Protein AF-A0A9E2LWS2-F1 (afdb_monomer_lite)

Foldseek 3Di:
DDKDKDDQAPPVNRHWAHIEMEDDDDQVFFFQKFKFFDQLPFQWKKKKKKFQQDPDPLWFKDKPNRTDHSVQFDDPPPPSITIRIDTPNPPVPNGIMMMGIPPRVTGIWMWIKTIGHYHIYIYTRDTNPDDPDDDD

Structure (mmCIF, N/CA/C/O backbone):
data_AF-A0A9E2LWS2-F1
#
_entry.id   AF-A0A9E2LWS2-F1
#
loop_
_atom_site.group_PDB
_atom_site.id
_atom_site.type_symbol
_atom_site.label_atom_id
_atom_site.label_alt_id
_atom_site.label_comp_id
_atom_site.label_asym_id
_atom_site.label_entity_id
_atom_site.label_seq_id
_atom_site.pdbx_PDB_ins_code
_atom_site.Cartn_x
_atom_site.Cartn_y
_atom_site.Cartn_z
_atom_site.occupancy
_atom_site.B_iso_or_equiv
_atom_site.auth_seq_id
_atom_site.auth_comp_id
_atom_site.auth_asym_id
_atom_site.auth_atom_id
_atom_site.pdbx_PDB_model_num
ATOM 1 N N . MET A 1 1 ? -1.382 -20.416 3.440 1.00 78.12 1 MET A N 1
ATOM 2 C CA . MET A 1 1 ? -0.554 -19.252 3.057 1.00 78.12 1 MET A CA 1
ATOM 3 C C . MET A 1 1 ? -1.014 -18.775 1.691 1.00 78.12 1 MET A C 1
ATOM 5 O O . MET A 1 1 ? -1.205 -19.622 0.827 1.00 78.12 1 MET A O 1
ATOM 9 N N . ILE A 1 2 ? -1.236 -17.471 1.518 1.00 90.00 2 ILE A N 1
ATOM 10 C CA . ILE A 1 2 ? -1.654 -16.860 0.246 1.00 90.00 2 ILE A CA 1
ATOM 11 C C . ILE A 1 2 ? -0.546 -15.901 -0.198 1.00 90.00 2 ILE A C 1
ATOM 13 O O . ILE A 1 2 ? -0.016 -15.151 0.622 1.00 90.00 2 ILE A O 1
ATOM 17 N N . GLY A 1 3 ? -0.175 -15.960 -1.477 1.00 92.00 3 GLY A N 1
ATOM 18 C CA . GLY A 1 3 ? 0.862 -15.117 -2.068 1.00 92.00 3 GLY A CA 1
ATOM 19 C C . GLY A 1 3 ? 0.354 -14.376 -3.297 1.00 92.00 3 GLY A C 1
ATOM 20 O O . GLY A 1 3 ? -0.554 -14.843 -3.985 1.00 92.00 3 GLY A O 1
ATOM 21 N N . LYS A 1 4 ? 0.971 -13.229 -3.564 1.00 92.94 4 LYS A N 1
ATOM 22 C CA . LYS A 1 4 ? 0.742 -12.377 -4.728 1.00 92.94 4 LYS A CA 1
ATOM 23 C C . LYS A 1 4 ? 2.033 -12.275 -5.524 1.00 92.94 4 LYS A C 1
ATOM 25 O O . LYS A 1 4 ? 3.114 -12.208 -4.941 1.00 92.94 4 LYS A O 1
ATOM 30 N N . PHE A 1 5 ? 1.917 -12.254 -6.847 1.00 93.19 5 PHE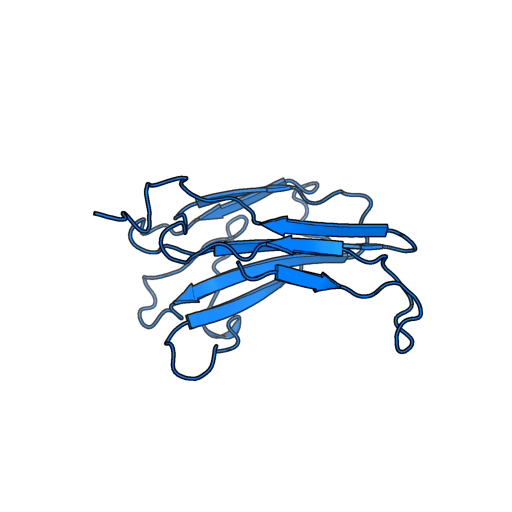 A N 1
ATOM 31 C CA . PHE A 1 5 ? 3.062 -12.087 -7.731 1.00 93.19 5 PHE A CA 1
ATOM 32 C C . PHE A 1 5 ? 2.759 -11.133 -8.881 1.00 93.19 5 PHE A C 1
ATOM 34 O O . PHE A 1 5 ? 1.613 -11.014 -9.317 1.00 93.19 5 PHE A O 1
ATOM 41 N N . THR A 1 6 ? 3.803 -10.476 -9.371 1.00 91.12 6 THR A N 1
ATOM 42 C CA . THR A 1 6 ? 3.812 -9.788 -10.658 1.00 91.12 6 THR A CA 1
ATOM 43 C C . THR A 1 6 ? 4.539 -10.643 -11.686 1.00 91.12 6 THR A C 1
ATOM 45 O O . THR A 1 6 ? 5.370 -11.497 -11.373 1.00 91.12 6 THR A O 1
ATOM 48 N N . VAL A 1 7 ? 4.184 -10.425 -12.940 1.00 91.00 7 VAL A N 1
ATOM 49 C CA . VAL A 1 7 ? 4.849 -11.005 -14.106 1.00 91.00 7 VAL A CA 1
ATOM 50 C C . VAL A 1 7 ? 5.956 -10.065 -14.577 1.00 91.00 7 VAL A C 1
ATOM 52 O O . VAL A 1 7 ? 5.899 -8.867 -14.310 1.00 91.00 7 VAL A O 1
ATOM 55 N N . GLY A 1 8 ? 6.959 -10.607 -15.264 1.00 88.56 8 GLY A N 1
ATOM 56 C CA . GLY A 1 8 ? 8.072 -9.810 -15.778 1.00 88.56 8 GLY A CA 1
ATOM 57 C C . GLY A 1 8 ? 7.714 -8.992 -17.017 1.00 88.56 8 GLY A C 1
ATOM 58 O O . GLY A 1 8 ? 6.687 -9.220 -17.659 1.00 88.56 8 GLY A O 1
ATOM 59 N N . GLN A 1 9 ? 8.605 -8.070 -17.365 1.00 84.75 9 GLN A N 1
ATOM 60 C CA . GLN A 1 9 ? 8.572 -7.296 -18.599 1.00 84.75 9 GLN A CA 1
ATOM 61 C C . GLN A 1 9 ? 8.374 -8.203 -19.822 1.00 84.75 9 GLN A C 1
ATOM 63 O O . GLN A 1 9 ? 8.821 -9.350 -19.863 1.00 84.75 9 GLN A O 1
ATOM 68 N N . ASP A 1 10 ? 7.650 -7.666 -20.799 1.00 85.44 10 ASP A N 1
ATOM 69 C CA . ASP A 1 10 ? 7.192 -8.301 -22.034 1.00 85.44 10 ASP A CA 1
ATOM 70 C C . ASP A 1 10 ? 6.173 -9.437 -21.847 1.00 85.44 10 ASP A C 1
ATOM 72 O O . ASP A 1 10 ? 5.593 -9.916 -22.827 1.00 85.44 10 ASP A O 1
ATOM 76 N N . TYR A 1 11 ? 5.824 -9.805 -20.607 1.00 85.06 11 TYR A N 1
ATOM 77 C CA . TYR A 1 11 ? 4.635 -10.616 -20.369 1.00 85.06 11 TYR A CA 1
ATOM 78 C C . TYR A 1 11 ? 3.386 -9.814 -20.753 1.00 85.06 11 TYR A C 1
ATOM 80 O O . TYR A 1 11 ? 3.113 -8.746 -20.202 1.00 85.06 11 TYR A O 1
ATOM 88 N N . ALA A 1 12 ? 2.626 -10.331 -21.722 1.00 83.19 12 ALA A N 1
ATOM 89 C CA . ALA A 1 12 ? 1.429 -9.691 -22.274 1.00 83.19 12 ALA A CA 1
ATOM 90 C C . ALA A 1 12 ? 1.644 -8.242 -22.777 1.00 83.19 12 ALA A C 1
ATOM 92 O O . ALA A 1 12 ? 0.700 -7.455 -22.810 1.00 83.19 12 ALA A O 1
ATOM 93 N N . GLY A 1 13 ? 2.870 -7.892 -23.188 1.00 79.31 13 GLY A N 1
ATOM 94 C CA . GLY A 1 13 ? 3.195 -6.570 -23.736 1.00 79.31 13 GLY A CA 1
ATOM 95 C C . GLY A 1 13 ? 3.423 -5.464 -22.699 1.00 79.31 13 GLY A C 1
ATOM 96 O O . GLY A 1 13 ? 3.392 -4.291 -23.065 1.00 79.31 13 GLY A O 1
ATOM 97 N N . ASN A 1 14 ? 3.644 -5.801 -21.421 1.00 77.25 14 ASN A N 1
ATOM 98 C CA . ASN A 1 14 ? 4.031 -4.816 -20.408 1.00 77.25 14 ASN A CA 1
ATOM 99 C C . ASN A 1 14 ? 5.491 -4.359 -20.624 1.00 77.25 14 ASN A C 1
ATOM 101 O O . ASN A 1 14 ? 6.390 -5.194 -20.543 1.00 77.25 14 ASN A O 1
ATOM 105 N N . PRO A 1 15 ? 5.763 -3.062 -20.856 1.00 79.00 15 PRO A N 1
ATOM 106 C CA . PRO A 1 15 ? 7.099 -2.594 -21.223 1.00 79.00 15 PRO A CA 1
ATOM 107 C C . PRO A 1 15 ? 8.110 -2.537 -20.065 1.00 79.00 15 PRO A C 1
ATOM 109 O O . PRO A 1 15 ? 9.268 -2.212 -20.315 1.00 79.00 15 PRO A O 1
ATOM 112 N N . THR A 1 16 ? 7.716 -2.789 -18.807 1.00 87.75 16 THR A N 1
ATOM 113 C CA . THR A 1 16 ? 8.603 -2.607 -17.639 1.00 87.75 16 THR A CA 1
ATOM 114 C C . THR A 1 16 ? 8.338 -3.605 -16.509 1.00 87.75 16 THR A C 1
ATOM 116 O O . THR A 1 16 ? 7.249 -4.168 -16.419 1.00 87.75 16 THR A O 1
ATOM 119 N N . GLY A 1 17 ? 9.322 -3.761 -15.618 1.00 89.69 17 GLY A N 1
ATOM 120 C CA . GLY A 1 17 ? 9.255 -4.587 -14.411 1.00 89.69 17 GLY A CA 1
ATOM 121 C C . GLY A 1 17 ? 9.908 -5.965 -14.541 1.00 89.69 17 GLY A C 1
ATOM 122 O O . GLY A 1 17 ? 10.071 -6.498 -15.630 1.00 89.69 17 GLY A O 1
ATOM 123 N N . ASP A 1 18 ? 10.291 -6.571 -13.426 1.00 91.88 18 ASP A N 1
ATOM 124 C CA . ASP A 1 18 ? 10.630 -7.990 -13.334 1.00 91.88 18 ASP A CA 1
ATOM 125 C C . ASP A 1 18 ? 9.581 -8.709 -12.456 1.00 91.88 18 ASP A C 1
ATOM 127 O O . ASP A 1 18 ? 8.678 -8.071 -11.897 1.00 91.88 18 ASP A O 1
ATOM 131 N N . PRO A 1 19 ? 9.593 -10.049 -12.385 1.00 93.25 19 PRO A N 1
ATOM 132 C CA . PRO A 1 19 ? 8.700 -10.749 -11.477 1.00 93.25 19 PRO A CA 1
ATOM 133 C C . PRO A 1 19 ? 9.033 -10.421 -10.017 1.00 93.25 19 PRO A C 1
ATOM 135 O O . PRO A 1 19 ? 10.152 -10.646 -9.562 1.00 93.25 19 PRO A O 1
ATOM 138 N N . ALA A 1 20 ? 8.028 -9.999 -9.254 1.00 95.19 20 ALA A N 1
ATOM 139 C CA . ALA A 1 20 ? 8.097 -9.845 -7.807 1.00 95.19 20 ALA A CA 1
ATOM 140 C C . ALA A 1 20 ? 7.076 -10.768 -7.131 1.00 95.19 20 ALA A C 1
ATOM 142 O O . ALA A 1 20 ? 6.028 -11.074 -7.697 1.00 95.19 20 ALA A O 1
ATOM 143 N N . PHE A 1 21 ? 7.362 -11.208 -5.907 1.00 95.75 21 PHE A N 1
ATOM 144 C CA . PHE A 1 21 ? 6.477 -12.058 -5.108 1.00 95.75 21 PHE A CA 1
ATOM 145 C C . PHE A 1 21 ? 6.424 -11.556 -3.669 1.00 95.75 21 PHE A C 1
ATOM 147 O O . PHE A 1 21 ? 7.445 -11.161 -3.112 1.00 95.75 21 PHE A O 1
ATOM 154 N N . GLY A 1 22 ? 5.257 -11.650 -3.039 1.00 94.94 22 GLY A N 1
ATOM 155 C CA . GLY A 1 22 ? 5.108 -11.354 -1.620 1.00 94.94 22 GLY A CA 1
ATOM 156 C C . GLY A 1 22 ? 3.885 -12.011 -1.009 1.00 94.94 22 GLY A C 1
ATOM 157 O O . GLY A 1 22 ? 2.990 -12.510 -1.694 1.00 94.94 22 GLY A O 1
ATOM 158 N N . LEU A 1 23 ? 3.892 -12.061 0.318 1.00 93.56 23 LEU A N 1
ATOM 159 C CA . LEU A 1 23 ? 2.873 -12.737 1.105 1.00 93.56 23 LEU A CA 1
ATOM 160 C C . LEU A 1 23 ? 1.786 -11.758 1.529 1.00 93.56 23 LEU A C 1
ATOM 162 O O . LEU A 1 23 ? 2.079 -10.638 1.944 1.00 93.56 23 LEU A O 1
ATOM 166 N N . VAL A 1 24 ? 0.541 -12.223 1.474 1.00 92.44 24 VAL A N 1
ATOM 167 C CA . VAL A 1 24 ? -0.599 -11.479 2.010 1.00 92.44 24 VAL A CA 1
ATOM 168 C C . VAL A 1 24 ? -0.623 -11.650 3.526 1.00 92.44 24 VAL A C 1
ATOM 170 O O . VAL A 1 24 ? -0.532 -12.771 4.037 1.00 92.44 24 VAL A O 1
ATOM 173 N N . VAL A 1 25 ? -0.747 -10.536 4.244 1.00 94.12 25 VAL A N 1
ATOM 174 C CA . VAL A 1 25 ? -0.835 -10.521 5.708 1.00 94.12 25 VAL A CA 1
ATOM 175 C C . VAL A 1 25 ? -2.258 -10.910 6.144 1.00 94.12 25 VAL A C 1
ATOM 177 O O . VAL A 1 25 ? -3.215 -10.358 5.596 1.00 94.12 25 VAL 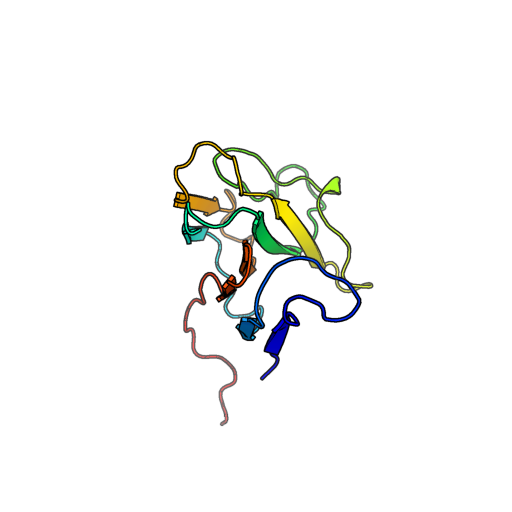A O 1
ATOM 180 N N . PRO A 1 26 ? -2.429 -11.837 7.109 1.00 93.62 26 PRO A N 1
ATOM 181 C CA . PRO A 1 26 ? -3.731 -12.119 7.718 1.00 93.62 26 PRO A CA 1
ATOM 182 C C . PRO A 1 26 ? -4.317 -10.876 8.395 1.00 93.62 26 PRO A C 1
ATOM 184 O O . PRO A 1 26 ? -3.579 -10.118 9.023 1.00 93.62 26 PRO A O 1
ATOM 187 N N . GLN A 1 27 ? -5.635 -10.677 8.316 1.00 93.56 27 GLN A N 1
ATOM 188 C CA . GLN A 1 27 ? -6.288 -9.491 8.892 1.00 93.56 27 GLN A CA 1
ATOM 189 C C . GLN A 1 27 ? -6.082 -9.371 10.411 1.00 93.56 27 GLN A C 1
ATOM 191 O O . GLN A 1 27 ? -6.010 -8.268 10.941 1.00 93.56 27 GLN A O 1
ATOM 196 N N . GLU A 1 28 ? -5.925 -10.499 11.110 1.00 93.62 28 GLU A N 1
ATOM 197 C CA . GLU A 1 28 ? -5.684 -10.565 12.554 1.00 93.62 28 GLU A CA 1
ATOM 198 C C . GLU A 1 28 ? -4.326 -9.960 12.937 1.00 93.62 28 GLU A C 1
ATOM 200 O O . GLU A 1 28 ? -4.045 -9.755 14.109 1.00 93.62 28 GLU A O 1
ATOM 205 N N . GLN A 1 29 ? -3.474 -9.684 11.949 1.00 94.88 29 GLN A N 1
ATOM 206 C CA . GLN A 1 29 ? -2.142 -9.115 12.122 1.00 94.88 29 GLN A CA 1
ATOM 207 C C . GLN A 1 29 ? -2.026 -7.691 11.561 1.00 94.88 29 GLN A C 1
ATOM 209 O O . GLN A 1 29 ? -0.918 -7.154 11.455 1.00 94.88 29 GLN A O 1
ATOM 214 N N . TYR A 1 30 ? -3.147 -7.099 11.145 1.00 97.12 30 TYR A N 1
ATOM 215 C CA . TYR A 1 30 ? -3.199 -5.732 10.643 1.00 97.12 30 TYR A CA 1
ATOM 216 C C . TYR A 1 30 ? -2.848 -4.719 11.723 1.00 97.12 30 TYR A C 1
ATOM 218 O O . TYR A 1 30 ? -3.173 -4.884 12.898 1.00 97.12 30 TYR A O 1
ATOM 226 N N . ARG A 1 31 ? -2.207 -3.630 11.294 1.00 97.50 31 ARG A N 1
ATOM 227 C CA . ARG A 1 31 ? -1.697 -2.584 12.180 1.00 97.50 31 ARG A CA 1
ATOM 228 C C . ARG A 1 31 ? -2.517 -1.310 12.006 1.00 97.50 31 ARG A C 1
ATOM 230 O O . ARG A 1 31 ? -3.287 -1.176 11.059 1.00 97.50 31 ARG A O 1
ATOM 237 N N . SER A 1 32 ? -2.385 -0.378 12.945 1.00 97.50 32 SER A N 1
ATOM 238 C CA . SER A 1 32 ? -2.993 0.958 12.835 1.00 97.50 32 SER A CA 1
ATOM 239 C C . SER A 1 32 ? -2.026 1.997 12.255 1.00 97.50 32 SER A C 1
ATOM 241 O O . SER A 1 32 ? -2.441 3.099 11.904 1.00 97.50 32 SER A O 1
ATOM 243 N N . GLU A 1 33 ? -0.737 1.661 12.147 1.00 98.00 33 GLU A N 1
ATOM 244 C CA . GLU A 1 33 ? 0.308 2.530 11.611 1.00 98.00 33 GLU A CA 1
ATOM 245 C C . GLU A 1 33 ? 1.437 1.715 10.971 1.00 98.00 33 GLU A C 1
ATOM 247 O O . GLU A 1 33 ? 1.844 0.666 11.479 1.00 98.00 33 GLU A O 1
ATOM 252 N N . TYR A 1 34 ? 1.985 2.260 9.884 1.00 98.25 34 TYR A N 1
ATOM 253 C CA . TYR A 1 34 ? 3.173 1.765 9.209 1.00 98.25 34 TYR A CA 1
ATOM 254 C C . TYR A 1 34 ? 4.096 2.924 8.822 1.00 98.25 34 TYR A C 1
ATOM 256 O O . TYR A 1 34 ? 3.647 3.970 8.351 1.00 98.25 34 TYR A O 1
ATOM 264 N N . ASN A 1 35 ? 5.401 2.684 8.946 1.00 98.00 35 ASN A N 1
ATOM 265 C CA . ASN A 1 35 ? 6.426 3.437 8.232 1.00 98.00 35 ASN A CA 1
ATOM 266 C C . ASN A 1 35 ? 7.014 2.497 7.181 1.00 98.00 35 ASN A C 1
ATOM 268 O O . ASN A 1 35 ? 7.390 1.373 7.516 1.00 98.00 35 ASN A O 1
ATOM 272 N N . PHE A 1 36 ? 7.062 2.930 5.927 1.00 98.00 36 PHE A N 1
ATOM 273 C CA . PHE A 1 36 ? 7.535 2.101 4.821 1.00 98.00 36 PHE A CA 1
ATOM 274 C C . PHE A 1 36 ? 8.371 2.917 3.841 1.00 98.00 36 PHE A C 1
ATOM 276 O O . PHE A 1 36 ? 8.335 4.149 3.849 1.00 98.00 36 PHE A O 1
ATOM 283 N N . THR A 1 37 ? 9.152 2.222 3.015 1.00 97.44 37 THR A N 1
ATOM 284 C CA . THR A 1 37 ? 10.043 2.865 2.051 1.00 97.44 37 THR A CA 1
ATOM 285 C C . THR A 1 37 ? 9.806 2.389 0.629 1.00 97.44 37 THR A C 1
ATOM 287 O O . THR A 1 37 ? 9.484 1.228 0.372 1.00 97.44 37 THR A O 1
ATOM 290 N N . THR A 1 38 ? 9.996 3.294 -0.317 1.00 97.44 38 THR A N 1
ATOM 291 C CA . THR A 1 38 ? 9.992 3.009 -1.746 1.00 97.44 38 THR A CA 1
ATOM 292 C C . THR A 1 38 ? 11.358 3.404 -2.315 1.00 97.44 38 THR A C 1
ATOM 294 O O . THR A 1 38 ? 11.903 4.448 -1.944 1.00 97.44 38 THR A O 1
ATOM 297 N N . PRO A 1 39 ? 11.998 2.574 -3.158 1.00 94.25 39 PRO A N 1
ATOM 298 C CA . PRO A 1 39 ? 13.293 2.929 -3.725 1.00 94.25 39 PRO A CA 1
ATOM 299 C C . PRO A 1 39 ? 13.160 4.138 -4.673 1.00 94.25 39 PRO A C 1
ATOM 301 O O . PRO A 1 39 ? 12.392 4.059 -5.634 1.00 94.25 39 PRO A O 1
ATOM 304 N N . PRO A 1 40 ? 13.945 5.223 -4.500 1.00 88.94 40 PRO A N 1
ATOM 305 C CA . PRO A 1 40 ? 13.846 6.415 -5.355 1.00 88.94 40 PRO A CA 1
ATOM 306 C C . PRO A 1 40 ? 14.166 6.172 -6.837 1.00 88.94 40 PRO A C 1
ATOM 308 O O . PRO A 1 40 ? 13.834 6.991 -7.687 1.00 88.94 40 PRO A O 1
ATOM 311 N N . SER A 1 41 ? 14.839 5.064 -7.157 1.00 90.25 41 SER A N 1
ATOM 312 C CA . SER A 1 41 ? 15.166 4.660 -8.528 1.00 90.25 41 SER A CA 1
ATOM 313 C C . SER A 1 41 ? 14.006 3.984 -9.266 1.00 90.25 41 SER A C 1
ATOM 315 O O . SER A 1 41 ? 14.128 3.710 -10.458 1.00 90.25 41 SER A O 1
ATOM 317 N N . MET A 1 42 ? 12.909 3.665 -8.575 1.00 94.00 42 MET A N 1
ATOM 318 C CA . MET A 1 42 ? 11.729 3.043 -9.172 1.00 94.00 42 MET A CA 1
ATOM 319 C C . MET A 1 42 ? 10.856 4.117 -9.815 1.00 94.00 42 MET A C 1
ATOM 321 O O . MET A 1 42 ? 10.485 5.090 -9.164 1.00 94.00 42 MET A O 1
ATOM 325 N N . THR A 1 43 ? 10.518 3.938 -11.092 1.00 94.62 43 THR A N 1
ATOM 326 C CA . THR A 1 43 ? 9.708 4.901 -11.856 1.00 94.62 43 THR A CA 1
ATOM 327 C C . THR A 1 43 ? 8.215 4.768 -11.591 1.00 94.62 43 THR A C 1
ATOM 329 O O . THR A 1 43 ? 7.456 5.619 -12.032 1.00 94.62 43 THR A O 1
ATOM 332 N N . ASN A 1 44 ? 7.800 3.694 -10.919 1.00 95.44 44 ASN A N 1
ATOM 333 C CA . ASN A 1 44 ? 6.439 3.474 -10.456 1.00 95.44 44 ASN A CA 1
ATOM 334 C C . ASN A 1 44 ? 6.514 2.862 -9.060 1.00 95.44 44 ASN A C 1
ATOM 336 O O . ASN A 1 44 ? 7.169 1.834 -8.873 1.00 95.44 44 ASN A O 1
ATOM 340 N N . ASN A 1 45 ? 5.841 3.472 -8.095 1.00 97.50 45 ASN A N 1
ATOM 341 C CA . ASN A 1 45 ? 5.724 2.982 -6.732 1.00 97.50 45 ASN A CA 1
ATOM 342 C C . ASN A 1 45 ? 4.279 3.118 -6.276 1.00 97.50 45 ASN A C 1
ATOM 344 O O . ASN A 1 45 ? 3.658 4.162 -6.455 1.00 97.50 45 ASN A O 1
ATOM 348 N N . PHE A 1 46 ? 3.771 2.076 -5.637 1.00 97.88 46 PHE A N 1
ATOM 349 C CA . PHE A 1 46 ? 2.402 2.004 -5.172 1.00 97.88 46 PHE A CA 1
ATOM 350 C C . PHE A 1 46 ? 2.340 1.394 -3.778 1.00 97.88 46 PHE A C 1
ATOM 352 O O . PHE A 1 46 ? 3.137 0.529 -3.402 1.00 97.88 46 PHE A O 1
ATOM 359 N N . VAL A 1 47 ? 1.316 1.797 -3.039 1.00 98.50 47 VAL A N 1
ATOM 360 C CA . VAL A 1 47 ? 0.867 1.097 -1.841 1.00 98.50 47 VAL A CA 1
ATOM 361 C C . VAL A 1 47 ? -0.581 0.670 -2.043 1.00 98.50 47 VAL A C 1
ATOM 363 O O . VAL A 1 47 ? -1.440 1.486 -2.371 1.00 98.50 47 VAL A O 1
ATOM 366 N N . ASN A 1 48 ? -0.859 -0.621 -1.868 1.00 98.19 48 ASN A N 1
ATOM 367 C CA . ASN A 1 48 ? -2.226 -1.098 -1.693 1.00 98.19 48 ASN A CA 1
ATOM 368 C C . ASN A 1 48 ? -2.543 -1.050 -0.203 1.00 98.19 48 ASN A C 1
ATOM 370 O O . ASN A 1 48 ? -1.826 -1.658 0.590 1.00 98.19 48 ASN A O 1
ATOM 374 N N . VAL A 1 49 ? -3.621 -0.369 0.164 1.00 98.31 49 VAL A N 1
ATOM 375 C CA . VAL A 1 49 ? -4.142 -0.284 1.528 1.00 98.31 49 VAL A CA 1
ATOM 376 C C . VAL A 1 49 ? -5.405 -1.129 1.601 1.00 98.31 49 VAL A C 1
ATOM 378 O O . VAL A 1 49 ? -6.383 -0.844 0.913 1.00 98.31 49 VAL A O 1
ATOM 381 N N . ILE A 1 50 ? -5.371 -2.186 2.409 1.00 97.88 50 ILE A N 1
ATOM 382 C CA . ILE A 1 50 ? -6.471 -3.133 2.586 1.00 97.88 50 ILE A CA 1
ATOM 383 C C . ILE A 1 50 ? -7.133 -2.849 3.930 1.00 97.88 50 ILE A C 1
ATOM 385 O O . ILE A 1 50 ? -6.538 -3.088 4.981 1.00 97.88 50 ILE A O 1
ATOM 389 N N . ALA A 1 51 ? -8.360 -2.337 3.904 1.00 97.75 51 ALA A N 1
ATOM 390 C CA . ALA A 1 51 ? -9.082 -1.904 5.098 1.00 97.75 51 ALA A CA 1
ATOM 391 C C . ALA A 1 51 ? -10.594 -2.100 4.935 1.00 97.75 51 ALA A C 1
ATOM 393 O O . ALA A 1 51 ? -11.083 -2.267 3.815 1.00 97.75 51 ALA A O 1
ATOM 394 N N . MET A 1 52 ? -11.343 -2.047 6.040 1.00 97.31 52 MET A N 1
ATOM 395 C CA . MET A 1 52 ? -12.791 -1.841 5.958 1.00 97.31 52 MET A CA 1
ATOM 396 C C . MET A 1 52 ? -13.068 -0.482 5.310 1.00 97.31 52 MET A C 1
ATOM 398 O O . MET A 1 52 ? -12.428 0.511 5.656 1.00 97.31 52 MET A O 1
ATOM 402 N N . ILE A 1 53 ? -14.006 -0.441 4.365 1.00 97.00 53 ILE A N 1
ATOM 403 C CA . ILE A 1 53 ? -14.394 0.809 3.709 1.00 97.00 53 ILE A CA 1
ATOM 404 C C . ILE A 1 53 ? -15.097 1.687 4.751 1.00 97.00 53 ILE A C 1
ATOM 406 O O . ILE A 1 53 ? -16.058 1.222 5.372 1.00 97.00 53 ILE A O 1
ATOM 410 N N . PRO A 1 54 ? -14.647 2.936 4.960 1.00 94.38 54 PRO A N 1
ATOM 411 C CA . PRO A 1 54 ? -15.199 3.778 6.008 1.00 94.38 54 PRO A CA 1
ATOM 412 C C . PRO A 1 54 ? -16.664 4.122 5.727 1.00 94.38 54 PRO A C 1
ATOM 414 O O . PRO A 1 54 ? -17.015 4.575 4.637 1.00 94.38 54 PRO A O 1
ATOM 417 N N . THR A 1 55 ? -17.524 3.916 6.725 1.00 92.19 55 THR A N 1
ATOM 418 C CA . THR A 1 55 ? -18.948 4.297 6.688 1.00 92.19 55 THR A CA 1
ATOM 419 C C . THR A 1 55 ? -19.239 5.596 7.436 1.00 92.19 55 THR A C 1
ATOM 421 O O . THR A 1 55 ? -20.305 6.180 7.257 1.00 92.19 55 THR A O 1
ATOM 424 N N . ASP A 1 56 ? -18.302 6.041 8.274 1.00 88.44 56 ASP A N 1
ATOM 425 C CA . ASP A 1 56 ? -18.342 7.298 9.015 1.00 88.44 56 ASP A CA 1
ATOM 426 C C . ASP A 1 56 ? -17.186 8.189 8.540 1.00 88.44 56 ASP A C 1
ATOM 428 O O . ASP A 1 56 ? -16.058 7.728 8.390 1.00 88.44 56 ASP A O 1
ATOM 432 N N . SER A 1 57 ? -17.450 9.477 8.315 1.00 85.56 57 SER A N 1
ATOM 433 C CA . SER A 1 57 ? -16.430 10.460 7.920 1.00 85.56 57 SER A CA 1
ATOM 434 C C . SER A 1 57 ? -15.300 10.660 8.941 1.00 85.56 57 SER A C 1
ATOM 436 O O . SER A 1 57 ? -14.274 11.250 8.609 1.00 85.56 57 SER A O 1
ATOM 438 N N . THR A 1 58 ? -15.495 10.215 10.183 1.00 88.12 58 THR A N 1
ATOM 439 C CA . THR A 1 58 ? -14.500 10.282 11.261 1.00 88.12 58 THR A CA 1
ATOM 440 C C . THR A 1 58 ? -13.550 9.086 11.275 1.00 88.12 58 THR A C 1
ATOM 442 O O . THR A 1 58 ? -12.461 9.196 11.840 1.00 88.12 58 THR A O 1
ATOM 445 N N . ASP A 1 59 ? -13.901 7.996 10.589 1.00 92.81 59 ASP A N 1
ATOM 446 C CA . ASP A 1 59 ? -13.031 6.844 10.397 1.00 92.81 59 ASP A CA 1
ATOM 447 C C . ASP A 1 59 ? -12.282 6.990 9.073 1.00 92.81 59 ASP A C 1
ATOM 449 O O . ASP A 1 59 ? -12.843 6.865 7.987 1.00 92.81 59 ASP A O 1
ATOM 453 N N . TYR A 1 60 ? -10.988 7.288 9.147 1.00 95.25 60 TYR A N 1
ATOM 454 C CA . TYR A 1 60 ? -10.153 7.441 7.961 1.00 95.25 60 TYR A CA 1
ATOM 455 C C . TYR A 1 60 ? -8.713 7.019 8.233 1.00 95.25 60 TYR A C 1
ATOM 457 O O . TYR A 1 60 ? -8.252 6.947 9.372 1.00 95.25 60 TYR A O 1
ATOM 465 N N . ILE A 1 61 ? -7.996 6.742 7.151 1.00 98.44 61 ILE A N 1
ATOM 466 C CA . ILE A 1 61 ? -6.560 6.467 7.152 1.00 98.44 61 ILE A CA 1
ATOM 467 C C . ILE A 1 61 ? -5.870 7.664 6.503 1.00 98.44 61 ILE A C 1
ATOM 469 O O . ILE A 1 61 ? -6.413 8.268 5.582 1.00 98.44 61 ILE A O 1
ATOM 473 N N . VAL A 1 62 ? -4.689 8.031 6.987 1.00 98.38 62 VAL A N 1
ATOM 474 C CA . VAL A 1 62 ? -3.897 9.157 6.488 1.00 98.38 62 VAL A CA 1
ATOM 475 C C . VAL A 1 62 ? -2.569 8.637 5.969 1.00 98.38 62 VAL A C 1
ATOM 477 O O . VAL A 1 62 ? -1.820 8.037 6.736 1.00 98.38 62 VAL A O 1
ATOM 480 N N . LEU A 1 63 ? -2.257 8.907 4.704 1.00 98.56 63 LEU A N 1
ATOM 481 C CA . LEU A 1 63 ? -0.959 8.655 4.081 1.00 98.56 63 LEU A CA 1
ATOM 482 C C . LEU A 1 63 ? -0.258 9.992 3.834 1.00 98.56 63 LEU A C 1
ATOM 484 O O . LEU A 1 63 ? -0.790 10.849 3.134 1.00 98.56 63 LEU A O 1
ATOM 488 N N . ASP A 1 64 ? 0.919 10.187 4.428 1.00 97.81 64 ASP A N 1
ATOM 489 C CA . ASP A 1 64 ? 1.742 11.397 4.270 1.00 97.81 64 ASP A CA 1
ATOM 490 C C . ASP A 1 64 ? 0.959 12.709 4.496 1.00 97.81 64 ASP A C 1
ATOM 492 O O . ASP A 1 64 ? 1.114 13.703 3.790 1.00 97.81 64 ASP A O 1
ATOM 496 N N . GLY A 1 65 ? 0.066 12.704 5.491 1.00 96.38 65 GLY A N 1
ATOM 497 C CA . GLY A 1 65 ? -0.800 13.841 5.824 1.00 96.38 65 GLY A CA 1
ATOM 498 C C . GLY A 1 65 ? -2.067 13.964 4.969 1.00 96.38 65 GLY A C 1
ATOM 499 O O . GLY A 1 65 ? -2.925 14.784 5.291 1.00 96.38 65 GLY A O 1
ATOM 500 N N . THR A 1 66 ? -2.228 13.131 3.940 1.00 96.44 66 THR A N 1
ATOM 501 C CA . THR A 1 66 ? -3.398 13.116 3.053 1.00 96.44 66 THR A CA 1
ATOM 502 C C . THR A 1 66 ? -4.374 12.003 3.453 1.00 96.44 66 THR A C 1
ATOM 504 O O . THR A 1 66 ? -3.978 10.836 3.497 1.00 96.44 66 THR A O 1
ATOM 507 N N . PRO A 1 67 ? -5.645 12.316 3.764 1.00 96.88 67 PRO A N 1
ATOM 508 C CA . PRO A 1 67 ? -6.658 11.299 4.033 1.00 96.88 67 PRO A CA 1
ATOM 509 C C . PRO A 1 67 ? -6.959 10.435 2.803 1.00 96.88 67 PRO A C 1
ATOM 511 O O . PRO A 1 67 ? -7.128 10.960 1.705 1.00 96.88 67 PRO A O 1
ATOM 514 N N . ILE A 1 68 ? -7.094 9.128 3.013 1.00 97.25 68 ILE A N 1
ATOM 515 C CA . ILE A 1 68 ? -7.649 8.180 2.044 1.00 97.25 68 ILE A CA 1
ATOM 516 C C . ILE A 1 68 ? -9.169 8.229 2.180 1.00 97.25 68 ILE A C 1
ATOM 518 O O . ILE A 1 68 ? -9.718 7.991 3.259 1.00 97.25 68 ILE A O 1
ATOM 522 N N . THR A 1 69 ? -9.849 8.554 1.091 1.00 93.62 69 THR A N 1
ATOM 523 C CA . THR A 1 69 ? -11.295 8.753 1.040 1.00 93.62 69 THR A CA 1
ATOM 524 C C . THR A 1 69 ? -12.023 7.490 0.590 1.00 93.62 69 THR A C 1
ATOM 526 O O . THR A 1 69 ? -11.441 6.574 0.014 1.00 93.62 69 THR A O 1
ATOM 529 N N . ILE A 1 70 ? -13.340 7.447 0.809 1.00 94.06 70 ILE A N 1
ATOM 530 C CA . ILE A 1 70 ? -14.182 6.318 0.387 1.00 94.06 70 ILE A CA 1
ATOM 531 C C . ILE A 1 70 ? -14.085 6.020 -1.120 1.00 94.06 70 ILE A C 1
ATOM 533 O O . ILE A 1 70 ? -14.182 4.864 -1.522 1.00 94.06 70 ILE A O 1
ATOM 537 N N . ASN A 1 71 ? -13.854 7.045 -1.945 1.00 94.50 71 ASN A N 1
ATOM 538 C CA . ASN A 1 71 ? -13.782 6.908 -3.400 1.00 94.50 71 ASN A CA 1
ATOM 539 C C . ASN A 1 71 ? -12.476 6.260 -3.879 1.00 94.50 71 ASN A C 1
A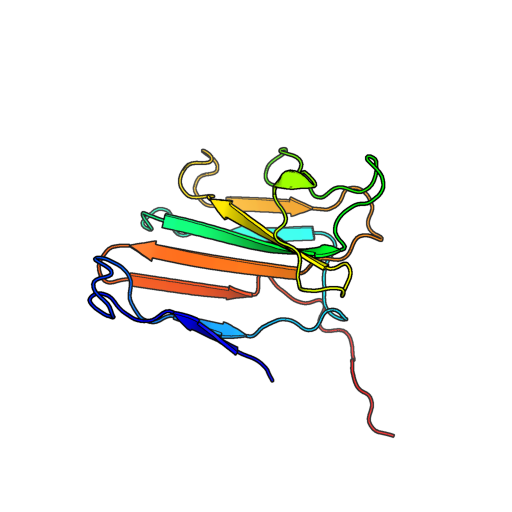TOM 541 O O . ASN A 1 71 ? -12.407 5.837 -5.030 1.00 94.50 71 ASN A O 1
ATOM 545 N N . ASP A 1 72 ? -11.463 6.175 -3.014 1.00 96.38 72 ASP A N 1
ATOM 546 C CA . ASP A 1 72 ? -10.180 5.553 -3.342 1.00 96.38 72 ASP A CA 1
ATOM 547 C C . ASP A 1 72 ? -10.249 4.020 -3.252 1.00 96.38 72 ASP A C 1
ATOM 549 O O . ASP A 1 72 ? -9.392 3.325 -3.796 1.00 96.38 72 ASP A O 1
ATOM 553 N N . TYR A 1 73 ? -11.271 3.474 -2.582 1.00 98.00 73 TYR A N 1
ATOM 554 C CA . TYR A 1 73 ? -11.413 2.038 -2.369 1.00 98.00 73 TYR A CA 1
ATOM 555 C C . TYR A 1 73 ? -12.154 1.344 -3.510 1.00 98.00 73 TYR A C 1
ATOM 557 O O . TYR A 1 73 ? -13.287 1.680 -3.852 1.00 98.00 73 TYR A O 1
ATOM 565 N N . ILE A 1 74 ? -11.561 0.258 -4.002 1.00 98.19 74 ILE A N 1
ATOM 566 C CA . ILE A 1 74 ? -12.250 -0.755 -4.801 1.00 98.19 74 ILE A CA 1
ATOM 567 C C . ILE A 1 74 ? -12.778 -1.838 -3.845 1.00 98.19 74 ILE A C 1
ATOM 569 O O . ILE A 1 74 ? -11.968 -2.483 -3.171 1.00 98.19 74 ILE A O 1
ATOM 573 N N . PRO A 1 75 ? -14.102 -2.074 -3.763 1.00 98.06 75 PRO A N 1
ATOM 574 C CA . PRO A 1 75 ? -14.665 -3.068 -2.851 1.00 98.06 75 PRO A CA 1
ATOM 575 C C . PRO A 1 75 ? -14.229 -4.505 -3.150 1.00 98.06 75 PRO A C 1
ATOM 577 O O . PRO A 1 75 ? -14.235 -4.956 -4.297 1.00 98.06 75 PRO A O 1
ATOM 580 N N . ILE A 1 76 ? -13.936 -5.262 -2.092 1.00 96.44 76 ILE A N 1
ATOM 581 C CA . ILE A 1 76 ? -13.675 -6.702 -2.151 1.00 96.44 76 ILE A CA 1
ATOM 582 C C . ILE A 1 76 ? -15.004 -7.439 -1.963 1.00 96.44 76 ILE A C 1
ATOM 584 O O . ILE A 1 76 ? -15.374 -7.853 -0.859 1.00 96.44 76 ILE A O 1
ATOM 588 N N . GLY A 1 77 ? -15.750 -7.590 -3.060 1.00 96.25 77 GLY A N 1
ATOM 589 C CA . GLY A 1 77 ? -17.062 -8.241 -3.053 1.00 96.25 77 GLY A CA 1
ATOM 590 C C . GLY A 1 77 ? -18.005 -7.623 -2.013 1.00 96.25 77 GLY A C 1
ATOM 591 O O . GLY A 1 77 ? -18.142 -6.406 -1.937 1.00 96.25 77 GLY A O 1
ATOM 592 N N . SER A 1 78 ? -18.641 -8.465 -1.196 1.00 96.69 78 SER A N 1
ATOM 593 C CA . SER A 1 78 ? -19.561 -8.055 -0.124 1.00 96.69 78 SER A CA 1
ATOM 594 C C . SER A 1 78 ? -18.945 -8.123 1.280 1.00 96.69 78 SER A C 1
ATOM 596 O O . SER A 1 78 ? -19.676 -8.207 2.263 1.00 96.69 78 SER A O 1
ATOM 598 N N . THR A 1 79 ? -17.615 -8.154 1.394 1.00 96.69 79 THR A N 1
ATOM 599 C CA . THR A 1 79 ? -16.918 -8.350 2.683 1.00 96.69 79 THR A CA 1
ATOM 600 C C . THR A 1 79 ? -16.928 -7.113 3.586 1.00 96.69 79 THR A C 1
ATOM 602 O O . THR A 1 79 ? -16.601 -7.216 4.763 1.00 96.69 79 THR A O 1
ATOM 605 N N . GLY A 1 80 ? -17.258 -5.939 3.037 1.00 96.81 80 GLY A N 1
ATOM 606 C CA . GLY A 1 80 ? -17.069 -4.643 3.697 1.00 96.81 80 GLY A CA 1
ATOM 607 C C . GLY A 1 80 ? -15.635 -4.108 3.603 1.00 96.81 80 GLY A C 1
ATOM 608 O O . GLY A 1 80 ? -15.411 -2.934 3.883 1.00 96.81 80 GLY A O 1
ATOM 609 N N . TYR A 1 81 ? -14.676 -4.927 3.160 1.00 97.50 81 TYR A N 1
ATOM 610 C CA . TYR A 1 81 ? -13.314 -4.490 2.871 1.00 97.50 81 TYR A CA 1
ATOM 611 C C . TYR A 1 81 ? -13.195 -3.905 1.467 1.00 97.50 81 TYR A C 1
ATOM 613 O O . TYR A 1 81 ? -13.941 -4.256 0.550 1.00 97.50 81 TYR A O 1
ATOM 621 N N . GLY A 1 82 ? -12.201 -3.042 1.297 1.00 97.75 82 GLY A N 1
ATOM 622 C CA . GLY A 1 82 ? -11.768 -2.510 0.018 1.00 97.75 82 GLY A CA 1
ATOM 623 C C . GLY A 1 82 ? -10.249 -2.459 -0.075 1.00 97.75 82 GLY A C 1
ATOM 624 O O . GLY A 1 82 ? -9.541 -2.570 0.929 1.00 97.75 82 GLY A O 1
ATOM 625 N N . VAL A 1 83 ? -9.759 -2.261 -1.296 1.00 97.94 83 VAL A N 1
ATOM 626 C CA . VAL A 1 83 ? -8.356 -1.935 -1.561 1.00 97.94 83 VAL A CA 1
ATOM 627 C C . VAL A 1 83 ? -8.279 -0.528 -2.133 1.00 97.94 83 VAL A C 1
ATOM 629 O O . VAL A 1 83 ? -8.852 -0.278 -3.191 1.00 97.94 83 VAL A O 1
ATOM 632 N N . ALA A 1 84 ? -7.557 0.364 -1.460 1.00 98.31 84 ALA A N 1
ATOM 633 C CA . ALA A 1 84 ? -7.136 1.635 -2.035 1.00 98.31 84 ALA A CA 1
ATOM 634 C C . ALA A 1 84 ? -5.715 1.484 -2.583 1.00 98.31 84 ALA A C 1
ATOM 636 O O . ALA A 1 84 ? -4.780 1.219 -1.829 1.00 98.31 84 ALA A O 1
ATOM 637 N N . GLN A 1 85 ? -5.554 1.604 -3.900 1.00 98.19 85 GLN A N 1
ATOM 638 C CA . GLN A 1 85 ? -4.245 1.592 -4.550 1.00 98.19 85 GLN A CA 1
ATOM 639 C C . GLN A 1 85 ? -3.799 3.028 -4.780 1.00 98.19 85 GLN A C 1
ATOM 641 O O . GLN A 1 85 ? -4.433 3.759 -5.537 1.00 98.19 85 GLN A O 1
ATOM 646 N N . ILE A 1 86 ? -2.706 3.421 -4.137 1.00 98.25 86 ILE A N 1
ATOM 647 C CA . ILE A 1 86 ? -2.231 4.802 -4.157 1.00 98.25 86 ILE A CA 1
ATOM 648 C C . ILE A 1 86 ? -0.856 4.844 -4.809 1.00 98.25 86 ILE A C 1
ATOM 650 O O . ILE A 1 86 ? 0.049 4.116 -4.399 1.00 98.25 86 ILE A O 1
ATOM 654 N N . ASP A 1 87 ? -0.712 5.699 -5.820 1.00 97.75 87 ASP A N 1
ATOM 655 C CA . ASP A 1 87 ? 0.576 6.030 -6.427 1.00 97.75 87 ASP A CA 1
ATOM 656 C C . ASP A 1 87 ? 1.383 6.910 -5.467 1.00 97.75 87 ASP A C 1
ATOM 658 O O . ASP A 1 87 ? 0.946 7.987 -5.058 1.00 97.75 87 ASP A O 1
ATOM 662 N N . VAL A 1 88 ? 2.570 6.433 -5.104 1.00 97.50 88 VAL A N 1
ATOM 663 C CA . VAL A 1 88 ? 3.502 7.106 -4.196 1.00 97.50 88 VAL A CA 1
ATOM 664 C C . VAL A 1 88 ? 4.832 7.458 -4.876 1.00 97.50 88 VAL A C 1
ATOM 666 O O . VAL A 1 88 ? 5.819 7.768 -4.215 1.00 97.50 88 VAL A O 1
ATOM 669 N N . THR A 1 89 ? 4.875 7.440 -6.209 1.00 96.44 89 THR A N 1
ATOM 670 C CA . THR A 1 89 ? 6.092 7.636 -7.015 1.00 96.44 89 THR A CA 1
ATOM 671 C C . THR A 1 89 ? 6.710 9.023 -6.848 1.00 96.44 89 THR A C 1
ATOM 673 O O . THR A 1 89 ? 7.929 9.172 -6.870 1.00 96.44 89 THR A O 1
ATOM 676 N N . SER A 1 90 ? 5.891 10.068 -6.730 1.00 90.69 90 SER A N 1
ATOM 677 C CA . SER A 1 90 ? 6.347 11.467 -6.760 1.00 90.69 90 SER A CA 1
ATOM 678 C C . SER A 1 90 ? 5.673 12.323 -5.688 1.00 90.69 90 SER A C 1
ATOM 680 O O . SER A 1 90 ? 5.225 13.435 -5.947 1.00 90.69 90 SER A O 1
ATOM 682 N N . THR A 1 91 ? 5.621 11.812 -4.458 1.00 90.69 91 THR A N 1
ATOM 683 C CA . THR A 1 91 ? 5.007 12.497 -3.302 1.00 90.69 91 THR A CA 1
ATOM 684 C C . THR A 1 91 ? 5.908 13.559 -2.662 1.00 90.69 91 THR A C 1
ATOM 686 O O . THR A 1 91 ? 5.486 14.259 -1.747 1.00 90.69 91 THR A O 1
ATOM 689 N N . GLY A 1 92 ? 7.168 13.678 -3.099 1.00 87.31 92 GLY A N 1
ATOM 690 C CA . GLY A 1 92 ? 8.150 14.591 -2.501 1.00 87.31 92 GLY A CA 1
ATOM 691 C C . GLY A 1 92 ? 8.744 14.106 -1.173 1.00 87.31 92 GLY A C 1
ATOM 692 O O . GLY A 1 92 ? 9.532 14.827 -0.566 1.00 87.31 92 GLY A O 1
ATOM 693 N N . THR A 1 93 ? 8.428 12.884 -0.733 1.00 90.69 93 THR A N 1
ATOM 694 C CA . THR A 1 93 ? 8.907 12.335 0.547 1.00 90.69 93 THR A CA 1
ATOM 695 C C . THR A 1 93 ? 10.276 11.647 0.470 1.00 90.69 93 THR A C 1
ATOM 697 O O . THR A 1 93 ? 10.775 11.123 1.464 1.00 90.69 93 THR A O 1
ATOM 700 N N . GLY A 1 94 ? 10.903 11.617 -0.711 1.00 91.56 94 GLY A N 1
ATOM 701 C CA . GLY A 1 94 ? 12.190 10.942 -0.916 1.00 91.56 94 GLY A CA 1
ATOM 702 C C . GLY A 1 94 ? 12.124 9.421 -0.744 1.00 91.56 94 GLY A C 1
ATOM 703 O O . GLY A 1 94 ? 13.141 8.800 -0.447 1.00 91.56 94 GLY A O 1
ATOM 704 N N . GLY A 1 95 ? 10.935 8.835 -0.905 1.00 94.75 95 GLY A N 1
ATOM 705 C CA . GLY A 1 95 ? 10.700 7.402 -0.757 1.00 94.75 95 GLY A CA 1
ATOM 706 C C . GLY A 1 95 ? 10.509 6.941 0.687 1.00 94.75 95 GLY A C 1
ATOM 707 O O . GLY A 1 95 ? 10.519 5.743 0.937 1.00 94.75 95 GLY A O 1
ATOM 708 N N . ALA A 1 96 ? 10.345 7.850 1.650 1.00 97.38 96 ALA A N 1
ATOM 709 C CA . ALA A 1 96 ? 9.951 7.514 3.017 1.00 97.38 96 ALA A CA 1
ATOM 710 C C . ALA A 1 96 ? 8.482 7.886 3.229 1.00 97.38 96 ALA A C 1
ATOM 712 O O . ALA A 1 96 ? 8.103 9.024 2.984 1.00 97.38 96 ALA A O 1
ATOM 713 N N . HIS A 1 97 ? 7.655 6.956 3.690 1.00 98.25 97 HIS A N 1
ATOM 714 C CA . HIS A 1 97 ? 6.220 7.188 3.836 1.00 98.25 97 HIS A CA 1
ATOM 715 C C . HIS A 1 97 ? 5.738 6.794 5.222 1.00 98.25 97 HIS A C 1
ATOM 717 O O . HIS A 1 97 ? 6.217 5.815 5.809 1.00 98.25 97 HIS A O 1
ATOM 723 N N . ARG A 1 98 ? 4.741 7.528 5.714 1.00 98.25 98 ARG A N 1
ATOM 724 C CA . ARG A 1 98 ? 4.004 7.173 6.925 1.00 98.25 98 ARG A CA 1
ATOM 725 C C . ARG A 1 98 ? 2.519 7.101 6.618 1.00 98.25 98 ARG A C 1
ATOM 727 O O . ARG A 1 98 ? 1.926 8.065 6.138 1.00 98.25 98 ARG A O 1
ATOM 734 N N . ILE A 1 99 ? 1.914 5.975 6.975 1.00 98.69 99 ILE A N 1
ATOM 735 C CA . ILE A 1 99 ? 0.473 5.762 6.884 1.00 98.69 99 ILE A CA 1
ATOM 736 C C . ILE A 1 99 ? -0.074 5.359 8.247 1.00 98.69 99 ILE A C 1
ATOM 738 O O . ILE A 1 99 ? 0.467 4.465 8.895 1.00 98.69 99 ILE A O 1
ATOM 742 N N . ALA A 1 100 ? -1.125 6.031 8.705 1.00 98.50 100 ALA A N 1
ATOM 743 C CA . ALA A 1 100 ? -1.712 5.781 10.014 1.00 98.50 100 ALA A CA 1
ATOM 744 C C . ALA A 1 100 ? -3.209 6.083 10.028 1.00 98.50 100 ALA A C 1
ATOM 746 O O . ALA A 1 100 ? -3.665 7.038 9.399 1.00 98.50 100 ALA A O 1
ATOM 747 N N . ALA A 1 101 ? -3.962 5.313 10.803 1.00 97.75 101 ALA A N 1
ATOM 748 C CA . ALA A 1 101 ? -5.314 5.679 11.189 1.00 97.75 101 ALA A CA 1
ATOM 749 C C . ALA A 1 101 ? -5.267 6.540 12.465 1.00 97.75 101 ALA A C 1
ATOM 751 O O . ALA A 1 101 ? -4.660 6.117 13.452 1.00 97.75 101 ALA A O 1
ATOM 752 N N . PRO A 1 102 ? -5.902 7.728 12.502 1.00 95.75 102 PRO A N 1
ATOM 753 C CA . PRO A 1 102 ? -6.001 8.515 13.732 1.00 95.75 102 PRO A CA 1
ATOM 754 C C . PRO A 1 102 ? -6.763 7.784 14.843 1.00 95.75 102 PRO A C 1
ATOM 756 O O . PRO A 1 102 ? -6.429 7.920 16.018 1.00 95.75 102 PRO A O 1
ATOM 759 N N . ASN A 1 103 ? -7.764 6.983 14.470 1.00 95.06 103 ASN A N 1
ATOM 760 C CA . ASN A 1 103 ? -8.446 6.065 15.370 1.00 95.06 103 ASN A CA 1
ATOM 761 C C . ASN A 1 103 ? -7.733 4.702 15.360 1.00 95.06 103 ASN A C 1
ATOM 763 O O . ASN A 1 103 ? -7.798 3.966 14.378 1.00 95.06 103 ASN A O 1
ATOM 767 N N . ALA A 1 104 ? -7.079 4.343 16.468 1.00 92.62 104 ALA A N 1
ATOM 768 C CA . ALA A 1 104 ? -6.288 3.115 16.570 1.00 92.62 104 ALA A CA 1
ATOM 769 C C . ALA A 1 104 ? -7.109 1.812 16.494 1.00 92.62 104 ALA A C 1
ATOM 771 O O . ALA A 1 104 ? -6.520 0.744 16.326 1.00 92.62 104 ALA A O 1
ATOM 772 N N . THR A 1 105 ? -8.445 1.868 16.602 1.00 94.88 105 THR A N 1
ATOM 773 C CA . THR A 1 105 ? -9.298 0.687 16.378 1.00 94.88 105 THR A CA 1
ATOM 774 C C . THR A 1 105 ? -9.417 0.329 14.900 1.00 94.88 105 THR A C 1
ATOM 776 O O . THR A 1 105 ? -9.787 -0.798 14.577 1.00 94.88 105 THR A O 1
ATOM 779 N N . ILE A 1 106 ? -9.097 1.259 13.996 1.00 96.31 106 ILE A N 1
ATOM 780 C CA . ILE A 1 106 ? -9.018 0.989 12.564 1.00 96.31 106 ILE A CA 1
ATOM 781 C C . ILE A 1 106 ? -7.704 0.250 12.309 1.00 96.31 106 ILE A C 1
ATOM 783 O O . ILE A 1 106 ? -6.611 0.811 12.418 1.00 96.31 106 ILE A O 1
ATOM 787 N N . ARG A 1 107 ? -7.822 -1.034 11.974 1.00 97.06 107 ARG A N 1
ATOM 788 C CA . ARG A 1 107 ? -6.701 -1.902 11.611 1.00 97.06 107 ARG A CA 1
ATOM 789 C C . ARG A 1 107 ? -6.749 -2.163 10.109 1.00 97.06 107 ARG A C 1
ATOM 791 O O . ARG A 1 107 ? -7.797 -2.517 9.572 1.00 97.06 107 ARG A O 1
ATOM 798 N N . PHE A 1 108 ? -5.621 -1.992 9.436 1.00 98.06 108 PHE A N 1
ATOM 799 C CA . PHE A 1 108 ? -5.493 -2.186 7.993 1.00 98.06 108 PHE A CA 1
ATOM 800 C C . PHE A 1 108 ? -4.176 -2.880 7.654 1.00 98.06 108 PHE A C 1
ATOM 802 O O . PHE A 1 108 ? -3.239 -2.866 8.447 1.00 98.06 108 PHE A O 1
ATOM 809 N N . GLY A 1 109 ? -4.112 -3.505 6.482 1.00 97.75 109 GLY A N 1
ATOM 810 C CA . GLY A 1 109 ? -2.892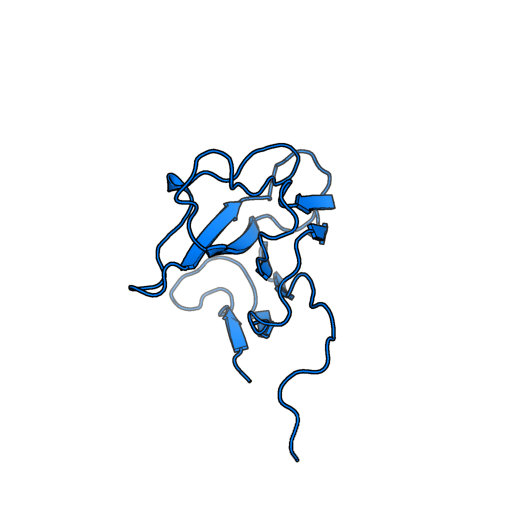 -4.075 5.919 1.00 97.75 109 GLY A CA 1
ATOM 811 C C . GLY A 1 109 ? -2.356 -3.201 4.793 1.00 97.75 109 GLY A C 1
ATOM 812 O O . GLY A 1 109 ? -3.128 -2.506 4.130 1.00 97.75 109 GLY A O 1
ATOM 813 N N . ILE A 1 110 ? -1.046 -3.263 4.541 1.00 98.38 110 ILE A N 1
ATOM 814 C CA . ILE A 1 110 ? -0.456 -2.648 3.348 1.00 98.38 110 ILE A CA 1
ATOM 815 C C . ILE A 1 110 ? 0.433 -3.624 2.575 1.00 98.38 110 ILE A C 1
ATOM 817 O O . ILE A 1 110 ? 1.197 -4.396 3.161 1.00 98.38 110 ILE A O 1
ATOM 821 N N . GLU A 1 111 ? 0.364 -3.540 1.250 1.00 97.94 111 GLU A N 1
ATOM 822 C CA . GLU A 1 111 ? 1.320 -4.150 0.325 1.00 97.94 111 GLU A CA 1
ATOM 823 C C . GLU A 1 111 ? 2.027 -3.030 -0.432 1.00 97.94 111 GLU A C 1
ATOM 825 O O . GLU A 1 111 ? 1.373 -2.231 -1.104 1.00 97.94 111 GLU A O 1
ATOM 830 N N . VAL A 1 112 ? 3.352 -2.979 -0.347 1.00 98.19 112 VAL A N 1
ATOM 831 C CA . VAL A 1 112 ? 4.151 -1.970 -1.043 1.00 98.19 112 VAL A CA 1
ATOM 832 C C . VAL A 1 112 ? 4.825 -2.637 -2.224 1.00 98.19 112 VAL A C 1
ATOM 834 O O . VAL A 1 112 ? 5.447 -3.692 -2.079 1.00 98.19 112 VAL A O 1
ATOM 837 N N . TYR A 1 113 ? 4.680 -2.045 -3.401 1.00 97.56 113 TYR A N 1
ATOM 838 C CA . TYR A 1 113 ? 5.262 -2.592 -4.613 1.00 97.56 113 TYR A CA 1
ATOM 839 C C . TYR A 1 113 ? 5.605 -1.492 -5.604 1.00 97.56 113 TYR A C 1
ATOM 841 O O . TYR A 1 113 ? 5.080 -0.384 -5.557 1.00 97.56 113 TYR A O 1
ATOM 849 N N . GLY A 1 114 ? 6.480 -1.813 -6.539 1.00 96.19 114 GLY A N 1
ATOM 850 C CA . GLY A 1 114 ? 6.864 -0.881 -7.579 1.00 96.19 114 GLY A CA 1
ATOM 851 C C . GLY A 1 114 ? 7.744 -1.543 -8.613 1.00 96.19 114 GLY A C 1
ATOM 852 O O . GLY A 1 114 ? 8.169 -2.690 -8.453 1.00 96.19 114 GLY A O 1
ATOM 853 N N . TYR A 1 115 ? 7.964 -0.823 -9.702 1.00 95.44 115 TYR A N 1
ATOM 854 C CA . TYR A 1 115 ? 8.680 -1.333 -10.856 1.00 95.44 115 TYR A CA 1
ATOM 855 C C . TYR A 1 115 ? 9.285 -0.213 -11.700 1.00 95.44 115 TYR A C 1
ATOM 857 O O . TYR A 1 115 ? 8.745 0.890 -11.825 1.00 95.44 115 TYR A O 1
ATOM 865 N N . ALA A 1 116 ? 10.410 -0.543 -12.320 1.00 93.50 116 ALA A N 1
ATOM 866 C CA . ALA A 1 116 ? 11.069 0.218 -13.369 1.00 93.50 116 ALA A CA 1
ATOM 867 C C . ALA A 1 116 ? 11.539 -0.745 -14.471 1.00 93.50 116 ALA A C 1
ATOM 869 O O . ALA A 1 116 ? 11.270 -1.948 -14.425 1.00 93.50 116 ALA A O 1
ATOM 870 N N . ALA A 1 117 ? 12.229 -0.234 -15.491 1.00 91.81 117 ALA A N 1
ATOM 871 C CA . ALA A 1 117 ? 12.817 -1.089 -16.520 1.00 91.81 117 ALA A CA 1
ATOM 872 C C . ALA A 1 117 ? 13.721 -2.159 -15.876 1.00 91.81 117 ALA A C 1
ATOM 874 O O . ALA A 1 117 ? 14.657 -1.821 -15.151 1.00 91.81 117 ALA A O 1
ATOM 875 N N . TYR A 1 118 ? 13.422 -3.435 -16.142 1.00 86.81 118 TYR A N 1
ATOM 876 C CA . TYR A 1 118 ? 14.159 -4.603 -15.638 1.00 86.81 118 TYR A CA 1
ATOM 877 C C . TYR A 1 118 ? 14.288 -4.737 -14.108 1.00 86.81 118 TYR A C 1
ATOM 879 O O . TYR A 1 118 ? 15.218 -5.392 -13.642 1.00 86.81 118 TYR A O 1
ATOM 887 N N . THR A 1 119 ? 13.406 -4.124 -13.311 1.00 93.56 119 THR A N 1
ATOM 888 C CA . THR A 1 119 ? 13.436 -4.291 -11.848 1.00 93.56 119 THR A CA 1
ATOM 889 C C . THR A 1 119 ? 12.071 -4.067 -11.208 1.00 93.56 119 THR A C 1
ATOM 891 O O . THR A 1 119 ? 11.291 -3.219 -11.650 1.00 93.56 119 THR A O 1
ATOM 894 N N . SER A 1 120 ? 11.744 -4.830 -10.171 1.00 96.19 120 SER A N 1
ATOM 895 C CA . SER A 1 120 ? 10.530 -4.680 -9.370 1.00 96.19 120 SER A CA 1
ATOM 896 C C . SER A 1 120 ? 10.744 -5.132 -7.934 1.00 96.19 120 SER A C 1
ATOM 898 O O . SER A 1 120 ? 11.737 -5.763 -7.575 1.00 96.19 120 SER A O 1
ATOM 900 N N . TYR A 1 121 ? 9.796 -4.769 -7.079 1.00 96.38 121 TYR A N 1
ATOM 901 C CA . TYR A 1 121 ? 9.747 -5.217 -5.698 1.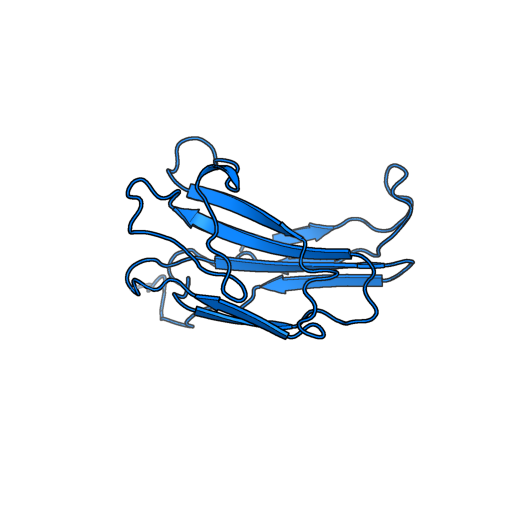00 96.38 121 TYR A CA 1
ATOM 902 C C . TYR A 1 121 ? 8.296 -5.338 -5.245 1.00 96.38 121 TYR A C 1
ATOM 904 O O . TYR A 1 121 ? 7.411 -4.649 -5.754 1.00 96.38 121 TYR A O 1
ATOM 912 N N . LEU A 1 122 ? 8.057 -6.216 -4.274 1.00 97.62 122 LEU A N 1
ATOM 913 C CA . LEU A 1 122 ? 6.771 -6.367 -3.607 1.00 97.62 122 LEU A CA 1
ATOM 914 C C . LEU A 1 122 ? 7.024 -6.910 -2.203 1.00 97.62 122 LEU A C 1
ATOM 916 O O . LEU A 1 122 ? 7.687 -7.934 -2.050 1.00 97.62 122 LEU A O 1
ATOM 920 N N . TYR A 1 123 ? 6.511 -6.237 -1.176 1.00 97.00 123 TYR A N 1
ATOM 921 C CA . TYR A 1 123 ? 6.620 -6.706 0.203 1.00 97.00 123 TYR A CA 1
ATOM 922 C C . TYR A 1 123 ? 5.397 -6.302 1.046 1.00 97.00 123 TYR A C 1
ATOM 924 O O . TYR A 1 123 ? 4.757 -5.283 0.771 1.00 97.00 123 TYR A O 1
ATOM 932 N N . PRO A 1 124 ? 5.051 -7.082 2.086 1.00 96.62 124 PRO A N 1
ATOM 933 C CA . PRO A 1 124 ? 4.058 -6.664 3.069 1.00 96.62 124 PRO A CA 1
ATOM 934 C C . PRO A 1 124 ? 4.644 -5.585 3.984 1.00 96.62 124 PRO A C 1
ATOM 936 O O . PRO A 1 124 ? 5.742 -5.763 4.507 1.00 96.62 124 PRO A O 1
ATOM 939 N N . GLY A 1 125 ? 3.919 -4.498 4.255 1.00 94.06 125 GLY A N 1
ATOM 940 C CA . GLY A 1 125 ? 4.455 -3.405 5.086 1.00 94.06 125 GLY A CA 1
ATOM 941 C C . GLY A 1 125 ? 4.711 -3.766 6.552 1.00 94.06 125 GLY A C 1
ATOM 942 O O . GLY A 1 125 ? 5.382 -3.021 7.261 1.00 94.06 125 GLY A O 1
ATOM 943 N N . GLY A 1 126 ? 4.190 -4.901 7.018 1.00 90.69 126 GLY A N 1
ATOM 944 C CA . GLY A 1 126 ? 4.448 -5.445 8.348 1.00 90.69 126 GLY A CA 1
ATOM 945 C C . GLY A 1 126 ? 3.228 -6.138 8.943 1.00 90.69 126 GLY A C 1
ATOM 946 O O . GLY A 1 126 ? 2.123 -6.057 8.405 1.00 90.69 126 GLY A O 1
ATOM 947 N N . LEU A 1 127 ? 3.444 -6.816 10.066 1.00 90.00 127 LEU A N 1
ATOM 948 C CA . LEU A 1 127 ? 2.430 -7.579 10.789 1.00 90.00 127 LEU A CA 1
ATOM 949 C C . LEU A 1 127 ? 2.776 -7.597 12.291 1.00 90.00 127 LEU A C 1
ATOM 951 O O . LEU A 1 127 ? 3.959 -7.506 12.623 1.00 90.00 127 LEU A O 1
ATOM 955 N N . ASP A 1 128 ? 1.779 -7.648 13.182 1.00 87.19 128 ASP A N 1
ATOM 956 C CA . ASP A 1 128 ? 1.980 -7.466 14.640 1.00 87.19 128 ASP A CA 1
ATOM 957 C C . ASP A 1 128 ? 2.619 -8.685 15.358 1.00 87.19 128 ASP A C 1
ATOM 959 O O . ASP A 1 128 ? 2.984 -8.596 16.527 1.00 87.19 128 ASP A O 1
ATOM 963 N N . LEU A 1 129 ? 2.831 -9.802 14.650 1.00 85.44 129 LEU A N 1
ATOM 964 C CA . LEU A 1 129 ? 3.410 -11.068 15.138 1.00 85.44 129 LEU A CA 1
ATOM 965 C C . LEU A 1 129 ? 2.679 -11.654 16.357 1.00 85.44 129 LEU A C 1
ATOM 967 O O . LEU A 1 129 ? 3.248 -12.438 17.119 1.00 85.44 129 LEU A O 1
ATOM 971 N N . GLU A 1 130 ? 1.407 -11.299 16.532 1.00 86.25 130 GLU A N 1
ATOM 972 C CA . GLU A 1 130 ? 0.564 -11.853 17.586 1.00 86.25 130 GLU A CA 1
ATOM 973 C C . GLU A 1 130 ? 0.344 -13.349 17.353 1.00 86.25 130 GLU A C 1
ATOM 975 O O . GLU A 1 130 ? 0.303 -13.824 16.214 1.00 86.25 130 GLU A O 1
ATOM 980 N N . TYR A 1 131 ? 0.190 -14.109 18.435 1.00 84.00 131 TYR A N 1
ATOM 981 C CA . TYR A 1 131 ? -0.099 -15.529 18.311 1.00 84.00 131 TYR A CA 1
ATOM 982 C C . TYR A 1 131 ? -1.518 -15.725 17.775 1.00 84.00 131 TYR A C 1
ATOM 984 O O . TYR A 1 131 ? -2.501 -15.446 18.458 1.00 84.00 131 TYR A O 1
ATOM 992 N N . ILE A 1 132 ? -1.606 -16.209 16.538 1.00 83.94 132 ILE A N 1
ATOM 993 C CA . ILE A 1 132 ? -2.859 -16.511 15.849 1.00 83.94 132 ILE A CA 1
ATOM 994 C C . ILE A 1 132 ? -2.923 -17.999 15.509 1.00 83.94 132 ILE A C 1
ATOM 996 O O . ILE A 1 132 ? -1.903 -18.617 15.203 1.00 83.94 132 ILE A O 1
ATOM 1000 N N . ASN A 1 133 ? -4.135 -18.556 15.523 1.00 83.00 133 ASN A N 1
ATOM 1001 C CA . ASN A 1 133 ? -4.429 -19.973 15.269 1.00 83.00 133 ASN A CA 1
ATOM 1002 C C . ASN A 1 133 ? -3.772 -20.953 16.269 1.00 83.00 133 ASN A C 1
ATOM 1004 O O . ASN A 1 133 ? -3.003 -21.821 15.845 1.00 83.00 133 ASN A O 1
ATOM 1008 N N . PRO A 1 134 ? -4.062 -20.845 17.583 1.00 77.31 134 PRO A N 1
ATOM 1009 C CA . PRO A 1 134 ? -3.688 -21.883 18.536 1.00 77.31 134 PRO A CA 1
ATOM 1010 C C . PRO A 1 134 ? -4.259 -23.237 18.111 1.00 77.31 134 PRO A C 1
ATOM 1012 O O . PRO A 1 134 ? -5.418 -23.336 17.708 1.00 77.31 134 PRO A O 1
ATOM 1015 N N . VAL A 1 135 ? -3.431 -24.272 18.208 1.00 77.44 135 VAL A N 1
ATOM 1016 C CA . VAL A 1 135 ? -3.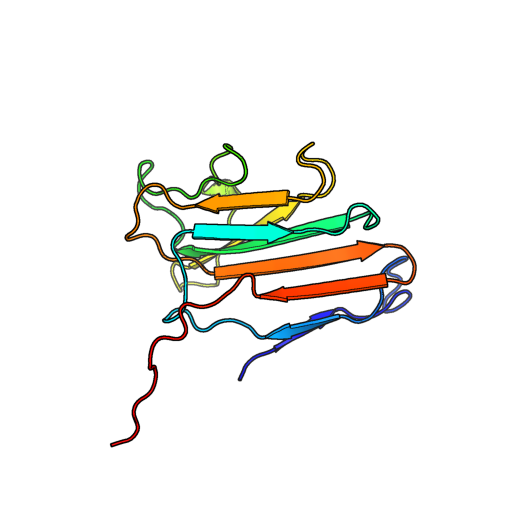892 -25.659 18.195 1.00 77.44 135 VAL A CA 1
ATOM 1017 C C . VAL A 1 135 ? -3.852 -26.137 19.638 1.00 77.44 135 VAL A C 1
ATOM 1019 O O . VAL A 1 135 ? -2.781 -26.150 20.245 1.00 77.44 135 VAL A O 1
ATOM 1022 N N . ASP A 1 136 ? -5.023 -26.437 20.189 1.00 67.25 136 ASP A N 1
ATOM 1023 C CA . ASP A 1 136 ? -5.132 -27.182 21.445 1.00 67.25 136 ASP A CA 1
ATOM 1024 C C . ASP A 1 136 ? -4.678 -28.640 21.247 1.00 67.25 136 ASP A C 1
ATOM 1026 O O . ASP A 1 136 ? -4.920 -29.200 20.147 1.00 67.25 136 ASP A O 1
#

pLDDT: mean 93.43, std 5.68, range [67.25, 98.69]

Radius of gyration: 15.62 Å; chains: 1; bounding box: 35×42×45 Å

Secondary structure (DSSP, 8-state):
--EEEPPPTTGGG--S----EEEPPPGGG-BSEEEEE--TT-SEEEEEEEEEPPSSTT--EEETTEEEPGGGEEE-TTSSEEEEEEE-TTSSSTTEEEEE-SSTT--BEEEEEEEETTEEEEEE--------S---

Sequence (136 aa):
MIGKFTVGQDYAGNPTGDPAFGLVVPQEQYRSEYNFTTPPSMTNNFVNVIAMIPTDSTDYIVLDGTPITINDYIPIGSTGYGVAQIDVTSTGTGGAHRIAAPNATIRFGIEVYGYAAYTSYLYPGGLDLEYINPVD